Protein AF-A0AAD9BBZ6-F1 (afdb_monomer_lite)

Radius of gyration: 18.35 Å; chains: 1; bounding box: 47×24×51 Å

pLDDT: mean 77.76, std 13.11, range [54.91, 91.56]

Foldseek 3Di:
DVVVVVVVVVVVVVVVVVVVVLVVVLVVCVVVADDKDAPVVDPPVPDDPPGGIFHHDPDDDPVNVVSCCVPDGPCVCVVVVVVVVD

Structure (mmCIF, N/CA/C/O backbone):
data_AF-A0AAD9BBZ6-F1
#
_entry.id   AF-A0AAD9BBZ6-F1
#
loop_
_atom_site.group_PDB
_atom_site.id
_atom_site.type_symbol
_atom_site.label_atom_id
_atom_site.label_alt_id
_atom_site.label_comp_id
_atom_site.label_asym_id
_atom_site.label_entity_id
_atom_site.label_seq_id
_atom_site.pdbx_PDB_ins_code
_atom_site.Cartn_x
_atom_site.Cartn_y
_atom_site.Cartn_z
_atom_site.occupancy
_atom_site.B_iso_or_equiv
_atom_site.auth_seq_id
_atom_site.auth_comp_id
_atom_site.auth_asym_id
_atom_site.auth_atom_id
_atom_site.pdbx_PDB_model_num
ATOM 1 N N . MET A 1 1 ? 28.124 -1.003 -37.470 1.00 54.91 1 MET A N 1
ATOM 2 C CA . MET A 1 1 ? 27.799 -2.108 -36.536 1.00 54.91 1 MET A CA 1
ATOM 3 C C . MET A 1 1 ? 28.240 -1.831 -35.092 1.00 54.91 1 MET A C 1
ATOM 5 O O . MET A 1 1 ? 27.446 -2.091 -34.201 1.00 54.91 1 MET A O 1
ATOM 9 N N . ALA A 1 2 ? 29.426 -1.261 -34.826 1.00 56.41 2 ALA A N 1
ATOM 10 C CA . ALA A 1 2 ? 29.887 -0.960 -33.456 1.00 56.41 2 ALA A CA 1
ATOM 11 C C . ALA A 1 2 ? 29.109 0.167 -32.730 1.00 56.41 2 ALA A C 1
ATOM 13 O O . ALA A 1 2 ? 28.884 0.095 -31.525 1.00 56.41 2 ALA A O 1
ATOM 14 N N . THR A 1 3 ? 28.628 1.176 -33.462 1.00 59.59 3 THR A N 1
ATOM 15 C CA . THR A 1 3 ? 27.902 2.335 -32.903 1.00 59.59 3 THR A CA 1
ATOM 16 C C . THR A 1 3 ? 26.532 1.976 -32.316 1.00 59.59 3 THR A C 1
ATOM 18 O O . THR A 1 3 ? 26.117 2.547 -31.313 1.00 59.59 3 THR A O 1
ATOM 21 N N . THR A 1 4 ? 25.850 0.973 -32.874 1.00 60.38 4 THR A N 1
ATOM 22 C CA . THR A 1 4 ? 24.533 0.512 -32.399 1.00 60.38 4 THR A CA 1
ATOM 23 C C . THR A 1 4 ? 24.610 -0.213 -31.047 1.00 60.38 4 THR A C 1
ATOM 25 O O . THR A 1 4 ? 23.652 -0.180 -30.276 1.00 60.38 4 THR A O 1
ATOM 28 N N . MET A 1 5 ? 25.746 -0.854 -30.740 1.00 58.41 5 MET A N 1
ATOM 29 C CA . MET A 1 5 ? 25.978 -1.538 -29.459 1.00 58.41 5 MET A CA 1
ATOM 30 C C . MET A 1 5 ? 26.234 -0.536 -28.327 1.00 58.41 5 MET A C 1
ATOM 32 O O . MET A 1 5 ? 25.640 -0.663 -27.259 1.00 58.41 5 MET A O 1
ATOM 36 N N . MET A 1 6 ? 27.045 0.499 -28.574 1.00 62.06 6 MET A N 1
ATOM 37 C CA . MET A 1 6 ? 27.316 1.565 -27.597 1.00 62.06 6 MET A CA 1
ATOM 38 C C . MET A 1 6 ? 26.052 2.350 -27.229 1.00 62.06 6 MET A C 1
ATOM 40 O O . MET A 1 6 ? 25.806 2.606 -26.053 1.00 62.06 6 MET A O 1
ATOM 44 N N . ASP A 1 7 ? 25.204 2.648 -28.214 1.00 60.66 7 ASP A N 1
ATOM 45 C CA . ASP A 1 7 ? 23.942 3.364 -28.006 1.00 60.66 7 ASP A CA 1
ATOM 46 C C . ASP A 1 7 ? 22.916 2.538 -27.195 1.00 60.66 7 ASP A C 1
ATOM 48 O O . ASP A 1 7 ? 22.206 3.062 -26.333 1.00 60.66 7 ASP A O 1
ATOM 52 N N . ARG A 1 8 ? 22.878 1.209 -27.390 1.00 59.06 8 ARG A N 1
ATOM 53 C CA . ARG A 1 8 ? 22.064 0.301 -26.557 1.00 59.06 8 ARG A CA 1
ATOM 54 C C . ARG A 1 8 ? 22.580 0.213 -25.124 1.00 59.06 8 ARG A C 1
ATOM 56 O O . ARG A 1 8 ? 21.772 0.258 -24.201 1.00 59.06 8 ARG A O 1
ATOM 63 N N . ILE A 1 9 ? 23.895 0.114 -24.934 1.00 63.03 9 ILE A N 1
ATOM 64 C CA . ILE A 1 9 ? 24.509 0.039 -23.601 1.00 63.03 9 ILE A CA 1
ATOM 65 C C . ILE A 1 9 ? 24.276 1.343 -22.827 1.00 63.03 9 ILE A C 1
ATOM 67 O O . ILE A 1 9 ? 23.890 1.287 -21.662 1.00 63.03 9 ILE A O 1
ATOM 71 N N . GLY A 1 10 ? 24.409 2.503 -23.480 1.00 61.47 10 GLY A N 1
ATOM 72 C CA . GLY A 1 10 ? 24.118 3.806 -22.875 1.00 61.47 10 GLY A CA 1
ATOM 73 C C . GLY A 1 10 ? 22.670 3.925 -22.391 1.00 61.47 10 GLY A C 1
ATOM 74 O O . GLY A 1 10 ? 22.436 4.314 -21.248 1.00 61.47 10 GLY A O 1
ATOM 75 N N . ARG A 1 11 ? 21.692 3.501 -23.207 1.00 61.22 11 ARG A N 1
ATOM 76 C CA . ARG A 1 11 ? 20.272 3.482 -22.803 1.00 61.22 11 ARG A CA 1
ATOM 77 C C . ARG A 1 11 ? 19.992 2.543 -21.630 1.00 61.22 11 ARG A C 1
ATOM 79 O O . ARG A 1 11 ? 19.247 2.911 -20.726 1.00 61.22 11 ARG A O 1
ATOM 86 N N . VAL A 1 12 ? 20.588 1.351 -21.621 1.00 61.81 12 VAL A N 1
ATOM 87 C CA . VAL A 1 12 ? 20.431 0.394 -20.513 1.00 61.81 12 VAL A CA 1
ATOM 88 C C . VAL A 1 12 ? 21.046 0.947 -19.226 1.00 61.81 12 VAL A C 1
ATOM 90 O O . VAL A 1 12 ? 20.452 0.825 -18.158 1.00 61.81 12 VAL A O 1
ATOM 93 N N . PHE A 1 13 ? 22.198 1.610 -19.323 1.00 60.41 13 PHE A N 1
ATOM 94 C CA . PHE A 1 13 ? 22.867 2.209 -18.172 1.00 60.41 13 PHE A CA 1
ATOM 95 C C . PHE A 1 13 ? 22.072 3.384 -17.582 1.00 60.41 13 PHE A C 1
ATOM 97 O O . PHE A 1 13 ? 21.897 3.445 -16.366 1.00 60.41 13 PHE A O 1
ATOM 104 N N . ILE A 1 14 ? 21.507 4.254 -18.430 1.00 62.16 14 ILE A N 1
ATOM 105 C CA . ILE A 1 14 ? 20.590 5.328 -18.007 1.00 62.16 14 ILE A CA 1
ATOM 106 C C . ILE A 1 14 ? 19.344 4.738 -17.329 1.00 62.16 14 ILE A C 1
ATOM 108 O O . ILE A 1 14 ? 18.965 5.176 -16.245 1.00 62.16 14 ILE A O 1
ATOM 112 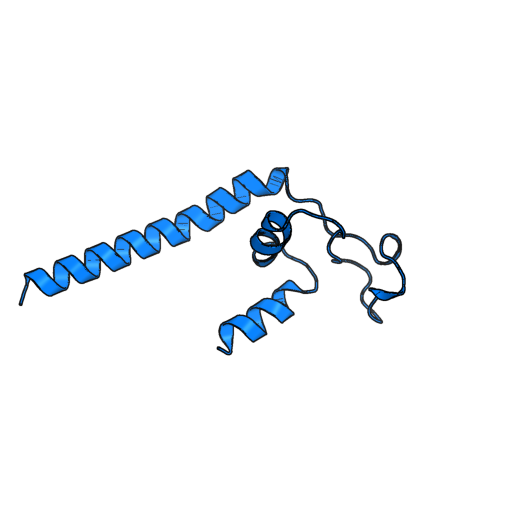N N . SER A 1 15 ? 18.747 3.692 -17.911 1.00 62.16 15 SER A N 1
ATOM 113 C CA . SER A 1 15 ? 17.589 3.005 -17.326 1.00 62.16 15 SER A CA 1
ATOM 114 C C . SER A 1 15 ? 17.898 2.401 -15.953 1.00 62.16 15 SER A C 1
ATOM 116 O O . SER A 1 15 ? 17.061 2.466 -15.058 1.00 62.16 15 SER A O 1
ATOM 118 N N . LEU A 1 16 ? 19.084 1.816 -15.765 1.00 61.47 16 LEU A N 1
ATOM 119 C CA . LEU A 1 16 ? 19.492 1.212 -14.493 1.00 61.47 16 LEU A CA 1
ATOM 120 C C . LEU A 1 16 ? 19.795 2.255 -13.416 1.00 61.47 16 LEU A C 1
ATOM 122 O O . LEU A 1 16 ? 19.444 2.041 -12.256 1.00 61.47 16 LEU A O 1
ATOM 126 N N . GLN A 1 17 ? 20.422 3.376 -13.781 1.00 64.12 17 GLN A N 1
ATOM 127 C CA . GLN A 1 17 ? 20.608 4.490 -12.850 1.00 64.12 17 GLN A CA 1
ATOM 128 C C . GLN A 1 17 ? 19.261 5.063 -12.413 1.00 64.12 17 GLN A C 1
ATOM 130 O O . GLN A 1 17 ? 19.021 5.200 -11.220 1.00 64.12 17 GLN A O 1
ATOM 135 N N . GLN A 1 18 ? 18.332 5.272 -13.346 1.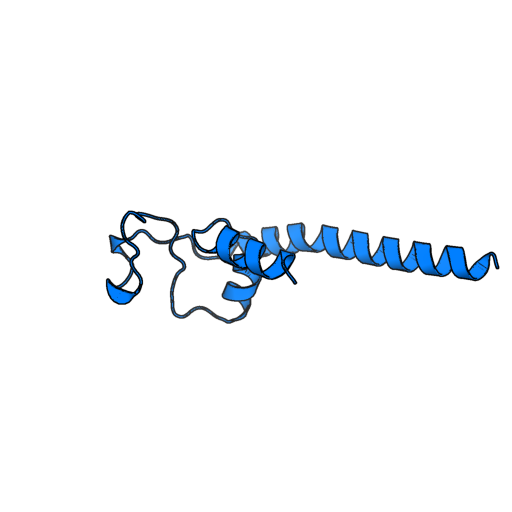00 62.81 18 GLN A N 1
ATOM 136 C CA . GLN A 1 18 ? 16.996 5.762 -13.019 1.00 62.81 18 GLN A CA 1
ATOM 137 C C . GLN A 1 18 ? 16.222 4.800 -12.099 1.00 62.81 18 GLN A C 1
ATOM 139 O O . GLN A 1 18 ? 15.527 5.250 -11.194 1.00 62.81 18 GLN A O 1
ATOM 144 N N . ILE A 1 19 ? 16.392 3.481 -12.258 1.00 65.06 19 ILE A N 1
ATOM 145 C CA . ILE A 1 19 ? 15.827 2.474 -11.341 1.00 65.06 19 ILE A CA 1
ATOM 146 C C . ILE A 1 19 ? 16.469 2.538 -9.946 1.00 65.06 19 ILE A C 1
ATOM 148 O O . ILE A 1 19 ? 15.789 2.261 -8.962 1.00 65.06 19 ILE A O 1
ATOM 152 N N . ARG A 1 20 ? 17.752 2.904 -9.830 1.00 63.53 20 ARG A N 1
ATOM 153 C CA . ARG A 1 20 ? 18.444 3.065 -8.536 1.00 63.53 20 ARG A CA 1
ATOM 154 C C . ARG A 1 20 ? 18.044 4.330 -7.782 1.00 63.53 20 ARG A C 1
ATOM 156 O O . ARG A 1 20 ? 18.011 4.303 -6.555 1.00 63.53 20 ARG A O 1
ATOM 163 N N . GLU A 1 21 ? 17.686 5.387 -8.501 1.00 64.25 21 GLU A N 1
ATOM 164 C CA . GLU A 1 21 ? 17.193 6.633 -7.905 1.00 64.25 21 GLU A CA 1
ATOM 165 C C . GLU A 1 21 ? 15.776 6.482 -7.327 1.00 64.25 21 GLU A C 1
ATOM 167 O O . GLU A 1 21 ? 15.425 7.168 -6.371 1.00 64.25 21 GLU A O 1
ATOM 172 N N . VAL A 1 22 ? 14.962 5.546 -7.836 1.00 65.81 22 VAL A N 1
ATOM 173 C CA . VAL A 1 22 ? 13.607 5.285 -7.309 1.00 65.81 22 VAL A CA 1
ATOM 174 C C . VAL A 1 22 ? 13.631 4.914 -5.814 1.00 65.81 22 VAL A C 1
ATOM 176 O O . VAL A 1 22 ? 12.928 5.569 -5.047 1.00 65.81 22 VAL A O 1
ATOM 179 N N . PRO A 1 23 ? 14.447 3.949 -5.343 1.00 62.25 23 PRO A N 1
ATOM 180 C CA . PRO A 1 23 ? 14.655 3.688 -3.919 1.00 62.25 23 PRO A CA 1
ATOM 181 C C . PRO A 1 23 ? 15.048 4.916 -3.093 1.00 62.25 23 PRO A C 1
ATOM 183 O O . PRO A 1 23 ? 14.548 5.072 -1.983 1.00 62.25 23 PRO A O 1
ATOM 186 N N . GLN A 1 24 ? 15.911 5.797 -3.612 1.00 65.56 24 GLN A N 1
ATOM 187 C CA . GLN A 1 24 ? 16.309 7.019 -2.903 1.00 65.56 24 GLN A CA 1
ATOM 188 C C . GLN A 1 24 ? 15.165 8.030 -2.828 1.00 65.56 24 GLN A C 1
ATOM 190 O O . GLN A 1 24 ? 14.884 8.541 -1.750 1.00 65.56 24 GLN A O 1
ATOM 195 N N . MET A 1 25 ? 14.437 8.254 -3.922 1.00 63.50 25 MET A N 1
ATOM 196 C CA . MET A 1 25 ? 13.238 9.096 -3.920 1.00 63.50 25 MET A CA 1
ATOM 197 C C . MET A 1 25 ? 12.155 8.560 -2.978 1.00 63.50 25 MET A C 1
ATOM 199 O O . MET A 1 25 ? 11.480 9.335 -2.305 1.00 63.50 25 MET A O 1
ATOM 203 N N . LEU A 1 26 ? 11.996 7.237 -2.906 1.00 63.59 26 LEU A N 1
ATOM 204 C CA . LEU A 1 26 ? 11.102 6.586 -1.953 1.00 63.59 26 LEU A CA 1
ATOM 205 C C . LEU A 1 26 ? 11.563 6.792 -0.514 1.00 63.59 26 LEU A C 1
ATOM 207 O O . LEU A 1 26 ? 10.719 7.000 0.347 1.00 63.59 26 LEU A O 1
ATOM 211 N N . ASN A 1 27 ? 12.870 6.761 -0.254 1.00 62.00 27 ASN A N 1
ATOM 212 C CA . ASN A 1 27 ? 13.435 6.972 1.076 1.00 62.00 27 ASN A CA 1
ATOM 213 C C . ASN A 1 27 ? 13.312 8.437 1.537 1.00 62.00 27 ASN A C 1
ATOM 215 O O . ASN A 1 27 ? 13.015 8.687 2.698 1.00 62.00 27 ASN A O 1
ATOM 219 N N . GLU A 1 28 ? 13.446 9.400 0.623 1.00 65.50 28 GLU A N 1
ATOM 220 C CA . GLU A 1 28 ? 13.185 10.826 0.882 1.00 65.50 28 GLU A CA 1
ATOM 221 C C . GLU A 1 28 ? 11.683 11.124 1.046 1.00 65.50 28 GLU A C 1
ATOM 223 O O . GLU A 1 28 ? 11.289 11.996 1.819 1.00 65.50 28 GLU A O 1
ATOM 228 N N . ALA A 1 29 ? 10.814 10.374 0.358 1.00 62.16 29 ALA A N 1
ATOM 229 C CA . ALA A 1 29 ? 9.365 10.458 0.535 1.00 62.16 29 ALA A CA 1
ATOM 230 C C . ALA A 1 29 ? 8.857 9.671 1.758 1.00 62.16 29 ALA A C 1
ATOM 232 O O . ALA A 1 29 ? 7.787 9.985 2.280 1.00 62.16 29 ALA A O 1
ATOM 233 N N . ALA A 1 30 ? 9.606 8.672 2.236 1.00 56.75 30 ALA A N 1
ATOM 234 C CA . ALA A 1 30 ? 9.276 7.833 3.386 1.00 56.75 30 ALA A CA 1
ATOM 235 C C . ALA A 1 30 ? 8.959 8.620 4.671 1.00 56.75 30 ALA A C 1
ATOM 237 O O . ALA A 1 30 ? 7.960 8.275 5.302 1.00 56.75 30 ALA A O 1
ATOM 238 N N . PRO A 1 31 ? 9.688 9.692 5.056 1.00 58.25 31 PRO A N 1
ATOM 239 C CA . PRO A 1 31 ? 9.296 10.510 6.206 1.00 58.25 31 PRO A CA 1
ATOM 240 C C . PRO A 1 31 ? 7.947 11.231 6.026 1.00 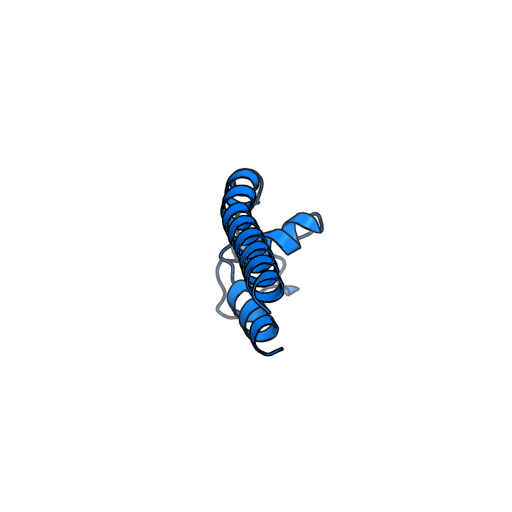58.25 31 PRO A C 1
ATOM 242 O O . PRO A 1 31 ? 7.349 11.639 7.017 1.00 58.25 31 PRO A O 1
ATOM 245 N N . SER A 1 32 ? 7.437 11.368 4.793 1.00 65.88 32 SER A N 1
ATOM 246 C CA . SER A 1 32 ? 6.133 11.978 4.488 1.00 65.88 32 SER A CA 1
ATOM 247 C C . SER A 1 32 ? 5.015 10.958 4.235 1.00 65.88 32 SER A C 1
ATOM 249 O O . SER A 1 32 ? 3.856 11.361 4.110 1.00 65.88 32 SER A O 1
ATOM 251 N N . MET A 1 33 ? 5.322 9.664 4.110 1.00 74.38 33 MET A N 1
ATOM 252 C CA . MET A 1 33 ? 4.313 8.648 3.816 1.00 74.38 33 MET A CA 1
ATOM 253 C C . MET A 1 33 ? 3.618 8.221 5.115 1.00 74.38 33 MET A C 1
ATOM 255 O O . MET A 1 33 ? 4.276 7.699 6.017 1.00 74.38 33 MET A O 1
ATOM 259 N N . PRO A 1 34 ? 2.292 8.411 5.239 1.00 80.31 34 PRO A N 1
ATOM 260 C CA . PRO A 1 34 ? 1.578 7.991 6.431 1.00 80.31 34 PRO A CA 1
ATOM 261 C C . PRO A 1 34 ? 1.682 6.473 6.635 1.00 80.31 34 PRO A C 1
ATOM 263 O O . PRO A 1 34 ? 1.695 5.679 5.685 1.00 80.31 34 PRO A O 1
ATOM 266 N N . GLY A 1 35 ? 1.776 6.080 7.906 1.00 83.69 35 GLY A N 1
ATOM 267 C CA . GLY A 1 35 ? 1.838 4.683 8.319 1.00 83.69 35 GLY A CA 1
ATOM 268 C C . GLY A 1 35 ? 0.570 3.906 7.960 1.00 83.69 35 GLY A C 1
ATOM 269 O O . GLY A 1 35 ? -0.484 4.475 7.672 1.00 83.69 35 GLY A O 1
ATOM 270 N N . THR A 1 36 ? 0.673 2.579 7.982 1.00 90.62 36 THR A N 1
ATOM 271 C CA . THR A 1 36 ? -0.487 1.706 7.789 1.00 90.62 36 THR A CA 1
ATOM 272 C C . THR A 1 36 ? -1.407 1.738 9.000 1.00 90.62 36 THR A C 1
ATOM 274 O O . THR A 1 36 ? -0.937 1.756 10.137 1.00 90.62 36 THR A O 1
ATOM 277 N N . LEU A 1 37 ? -2.703 1.642 8.742 1.00 90.31 37 LEU A N 1
ATOM 278 C CA . LEU A 1 37 ? -3.748 1.634 9.751 1.00 90.31 37 LEU A CA 1
ATOM 279 C C . LEU A 1 37 ? -4.061 0.217 10.245 1.00 90.31 37 LEU A C 1
ATOM 281 O O . LEU A 1 37 ? -3.853 -0.790 9.550 1.00 90.31 37 LEU A O 1
ATOM 285 N N . LYS A 1 38 ? -4.591 0.153 11.463 1.00 91.06 38 LYS A N 1
ATOM 286 C CA . LYS A 1 38 ? -5.221 -1.033 12.045 1.00 91.06 38 LYS A CA 1
ATOM 287 C C . LYS A 1 38 ? -6.671 -1.139 11.596 1.00 91.06 38 LYS A C 1
ATOM 289 O O . LYS A 1 38 ? -7.310 -0.148 11.260 1.00 91.06 38 LYS A O 1
ATOM 294 N N . GLU A 1 39 ? -7.219 -2.344 11.673 1.00 91.06 39 GLU A N 1
ATOM 295 C CA . GLU A 1 39 ? -8.625 -2.618 11.366 1.00 91.06 39 GLU A CA 1
ATOM 296 C C . GLU A 1 39 ? -9.590 -1.679 12.115 1.00 91.06 39 GLU A C 1
ATOM 298 O O . GLU A 1 39 ? -10.545 -1.167 11.533 1.00 91.06 39 GLU A O 1
ATOM 303 N N . SER A 1 40 ? -9.309 -1.384 13.389 1.00 89.94 40 SER A N 1
ATOM 304 C CA . SER A 1 40 ? -10.121 -0.490 14.224 1.00 89.94 40 SER A CA 1
ATOM 305 C C . SER A 1 40 ? -10.196 0.951 13.711 1.00 89.94 40 SER A C 1
ATOM 307 O O . SER A 1 40 ? -11.156 1.650 14.018 1.00 89.94 40 SER A O 1
ATOM 309 N N . GLU A 1 41 ? -9.198 1.394 12.947 1.00 88.88 41 GLU A N 1
ATOM 310 C CA . GLU A 1 41 ? -9.061 2.770 12.451 1.00 88.88 41 GLU A CA 1
ATOM 311 C C . GLU A 1 41 ? -9.715 2.959 11.075 1.00 88.88 41 GLU A C 1
ATOM 313 O O . GLU A 1 41 ? -9.842 4.081 10.587 1.00 88.88 41 GLU A O 1
ATOM 318 N N . VAL A 1 42 ? -10.147 1.865 10.444 1.00 88.81 42 VAL A N 1
ATOM 319 C CA . VAL A 1 42 ? -10.710 1.857 9.093 1.00 88.81 42 VAL A CA 1
ATOM 320 C C . VAL A 1 42 ? -12.212 1.568 9.158 1.00 88.81 42 VAL A C 1
ATOM 322 O O . VAL A 1 42 ? -12.629 0.729 9.962 1.00 88.81 42 VAL A O 1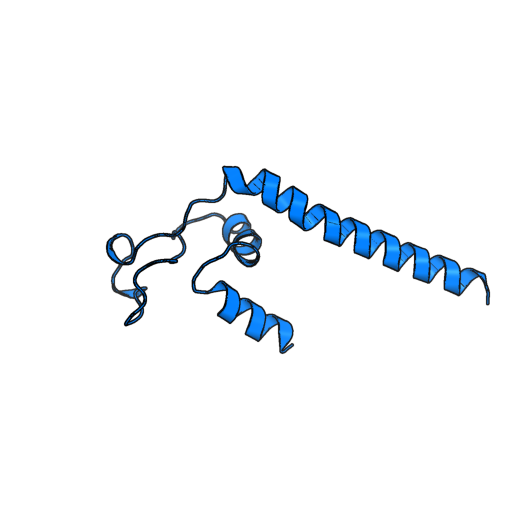
ATOM 325 N N . PRO A 1 43 ? -13.060 2.215 8.333 1.00 90.75 43 PRO A N 1
ATOM 326 C CA . PRO A 1 43 ? -14.483 1.894 8.259 1.00 90.75 43 PRO A CA 1
ATOM 327 C C . PRO A 1 43 ? -14.724 0.418 7.931 1.00 90.75 43 PRO A C 1
ATOM 329 O O . PRO A 1 43 ? -14.000 -0.171 7.131 1.00 90.75 43 PRO A O 1
ATOM 332 N N . THR A 1 44 ? -15.780 -0.166 8.498 1.00 87.69 44 THR A N 1
ATOM 333 C CA . THR A 1 44 ? -16.109 -1.597 8.348 1.00 87.69 44 THR A CA 1
ATOM 334 C C . THR A 1 44 ? -16.241 -2.059 6.903 1.00 87.69 44 THR A C 1
ATOM 336 O O . THR A 1 44 ? -15.924 -3.204 6.610 1.00 87.69 44 THR A O 1
ATOM 339 N N . TYR A 1 45 ? -16.641 -1.166 5.998 1.00 88.75 45 TYR A N 1
ATOM 340 C CA . TYR A 1 45 ? -16.767 -1.450 4.570 1.00 88.75 45 TYR A CA 1
ATOM 341 C C . TYR A 1 45 ? -15.447 -1.855 3.892 1.00 88.75 45 TYR A C 1
ATOM 343 O O . TYR A 1 45 ? -15.460 -2.642 2.955 1.00 88.75 45 TYR A O 1
ATOM 351 N N . PHE A 1 46 ? -14.310 -1.337 4.364 1.00 85.50 46 PHE A N 1
ATOM 352 C CA . PHE A 1 46 ? -12.990 -1.650 3.803 1.00 85.50 46 PHE A CA 1
ATOM 353 C C . PHE A 1 46 ? -12.271 -2.771 4.561 1.00 85.50 46 PHE A C 1
ATOM 355 O O . PHE A 1 46 ? -11.125 -3.076 4.241 1.00 85.50 46 PHE A O 1
ATOM 362 N N . ARG A 1 47 ? -12.896 -3.345 5.597 1.00 90.38 47 ARG A N 1
ATOM 363 C CA . ARG A 1 47 ? -12.276 -4.392 6.411 1.00 90.38 47 ARG A CA 1
ATOM 364 C C . ARG A 1 47 ? -12.440 -5.737 5.735 1.00 90.38 47 ARG A C 1
ATOM 366 O O . ARG A 1 47 ? -13.549 -6.142 5.393 1.00 90.38 47 ARG A O 1
ATOM 373 N N . GLU A 1 48 ? -11.337 -6.456 5.631 1.00 88.88 48 GLU A N 1
ATOM 374 C CA . GLU A 1 48 ? -11.339 -7.837 5.181 1.00 88.88 48 GLU A CA 1
ATOM 375 C C . GLU A 1 48 ? -11.262 -8.786 6.372 1.00 88.88 48 GLU A C 1
ATOM 377 O O . GLU A 1 48 ? -10.613 -8.524 7.390 1.00 88.88 48 GLU A O 1
ATOM 382 N N . ARG A 1 49 ? -11.943 -9.926 6.250 1.00 87.44 49 ARG A N 1
ATOM 383 C CA . ARG A 1 49 ? -11.967 -10.935 7.308 1.00 87.44 49 ARG A CA 1
ATOM 384 C C . ARG A 1 49 ? -10.546 -11.451 7.548 1.00 87.44 49 ARG A C 1
ATOM 386 O O . ARG A 1 49 ? -9.871 -11.838 6.602 1.00 87.44 49 ARG A O 1
ATOM 393 N N . TYR A 1 50 ? -10.137 -11.505 8.817 1.00 88.25 50 TYR A N 1
ATOM 394 C CA . TYR A 1 50 ? -8.799 -11.925 9.270 1.00 88.25 50 TYR A CA 1
ATOM 395 C C . TYR A 1 50 ? -7.657 -10.940 8.979 1.00 88.25 50 TYR A C 1
ATOM 397 O O . TYR A 1 50 ? -6.504 -11.238 9.292 1.00 88.25 50 TYR A O 1
ATOM 405 N N . VAL A 1 51 ? -7.957 -9.755 8.445 1.00 89.88 51 VAL A N 1
ATOM 406 C CA . VAL A 1 51 ? -6.963 -8.713 8.192 1.00 89.88 51 VAL A CA 1
ATOM 407 C C . VAL A 1 51 ? -7.015 -7.678 9.312 1.00 89.88 51 VAL A C 1
ATOM 409 O O . VAL A 1 51 ? -7.892 -6.819 9.352 1.00 89.88 51 VAL A O 1
ATOM 412 N N . SER A 1 52 ? -6.053 -7.753 10.231 1.00 89.44 52 SER A N 1
ATOM 413 C CA . SER A 1 52 ? -6.059 -6.931 11.452 1.00 89.44 52 SER A CA 1
ATOM 414 C C . SER A 1 52 ? -5.252 -5.628 11.347 1.00 89.44 52 SER A C 1
ATOM 416 O O . SER A 1 52 ? -5.523 -4.669 12.072 1.00 89.44 52 SER A O 1
ATOM 418 N N . THR A 1 53 ? -4.252 -5.560 10.466 1.00 91.19 53 THR A N 1
ATOM 419 C CA . THR A 1 53 ? -3.371 -4.390 10.270 1.00 91.19 53 THR A CA 1
ATOM 420 C C . THR A 1 53 ? -2.937 -4.287 8.814 1.00 91.19 53 THR A C 1
ATOM 422 O O . THR A 1 53 ? -3.202 -5.201 8.041 1.00 91.19 53 THR A O 1
ATOM 425 N N . GLY A 1 54 ? -2.275 -3.190 8.430 1.00 89.56 54 GLY A N 1
ATOM 426 C CA . GLY A 1 54 ? -1.709 -3.040 7.084 1.00 89.56 54 GLY A CA 1
ATOM 427 C C . GLY A 1 54 ? -2.643 -2.353 6.086 1.00 89.56 54 GLY A C 1
ATOM 428 O O . GLY A 1 54 ? -2.385 -2.391 4.881 1.00 89.56 54 GLY A O 1
ATOM 429 N N . TYR A 1 55 ? -3.712 -1.718 6.570 1.00 91.56 55 TYR A N 1
ATOM 430 C CA . TYR A 1 55 ? -4.624 -0.946 5.733 1.00 91.56 55 TYR A CA 1
ATO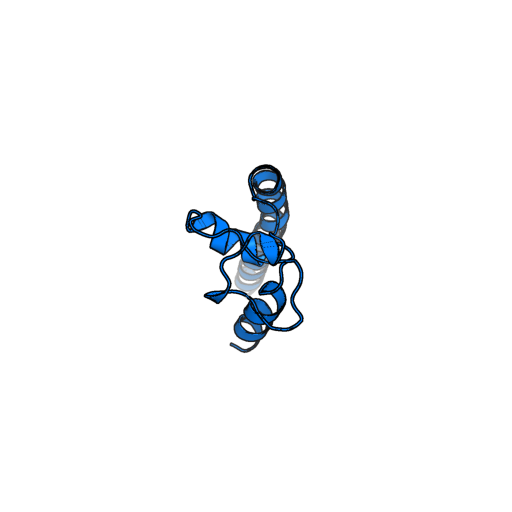M 431 C C . TYR A 1 55 ? -4.002 0.388 5.323 1.00 91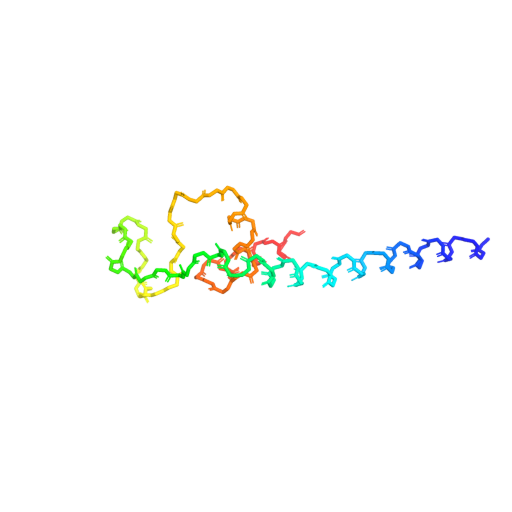.56 55 TYR A C 1
ATOM 433 O O . TYR A 1 55 ? -3.226 0.990 6.067 1.00 91.56 55 TYR A O 1
ATOM 441 N N . ARG A 1 56 ? -4.370 0.879 4.139 1.00 91.44 56 ARG A N 1
ATOM 442 C CA . ARG A 1 56 ? -3.925 2.192 3.666 1.00 91.44 56 ARG A CA 1
ATOM 443 C C . ARG A 1 56 ? -4.839 3.302 4.202 1.00 91.44 56 ARG A C 1
ATOM 445 O O . ARG A 1 56 ? -6.057 3.126 4.169 1.00 91.44 56 ARG A O 1
ATOM 452 N N . PRO A 1 57 ? -4.296 4.449 4.640 1.00 89.88 57 PRO A N 1
ATOM 453 C CA . PRO A 1 57 ? -5.087 5.645 4.891 1.00 89.88 57 PRO A CA 1
ATOM 454 C C . PRO A 1 57 ? -5.887 6.074 3.658 1.00 89.88 57 PRO A C 1
ATOM 456 O O . PRO A 1 57 ? -5.404 6.073 2.523 1.00 89.88 57 PRO A O 1
ATOM 459 N N . LEU A 1 58 ? -7.137 6.453 3.910 1.00 88.19 58 LEU A N 1
ATOM 460 C CA . LEU A 1 58 ? -8.055 6.982 2.908 1.00 88.19 58 LEU A CA 1
ATOM 461 C C . LEU A 1 58 ? -7.815 8.491 2.708 1.00 88.19 58 LEU A C 1
ATOM 463 O O . LEU A 1 58 ? -7.182 9.145 3.541 1.00 88.19 58 LEU A O 1
ATOM 467 N N . ASN A 1 59 ? -8.340 9.042 1.609 1.00 87.31 59 ASN A N 1
ATOM 468 C CA . ASN A 1 59 ? -8.322 10.479 1.295 1.00 87.31 59 ASN A CA 1
ATOM 469 C C . ASN A 1 59 ? -6.918 11.095 1.170 1.00 87.31 59 ASN A C 1
ATOM 471 O O . ASN A 1 59 ? -6.685 12.227 1.588 1.00 87.31 59 ASN A O 1
ATOM 475 N N . GLN A 1 60 ? -5.977 10.347 0.594 1.00 87.75 60 GLN A N 1
ATOM 476 C CA . GLN A 1 60 ? -4.627 10.837 0.319 1.00 87.75 60 GLN A CA 1
ATOM 477 C C . GLN A 1 60 ? -4.495 11.352 -1.121 1.00 87.75 60 GLN A C 1
ATOM 479 O O . GLN A 1 60 ? -5.305 11.047 -1.995 1.00 87.75 60 GLN A O 1
ATOM 484 N N . ASN A 1 61 ? -3.441 12.124 -1.389 1.00 87.69 61 ASN A N 1
ATOM 485 C CA . ASN A 1 61 ? -3.123 12.577 -2.744 1.00 87.69 61 ASN A CA 1
ATOM 486 C C . ASN A 1 61 ? -2.767 11.399 -3.668 1.00 87.69 61 ASN A C 1
ATOM 488 O O . ASN A 1 61 ? -2.217 10.396 -3.228 1.00 87.69 61 ASN A O 1
ATOM 492 N N . TRP A 1 62 ? -2.961 11.540 -4.982 1.00 85.31 62 TRP A N 1
ATOM 493 C CA . TRP A 1 62 ? -2.614 10.490 -5.959 1.00 85.31 62 TRP A CA 1
ATOM 494 C C . TRP A 1 62 ? -1.148 10.021 -5.867 1.00 85.31 62 TRP A C 1
ATOM 496 O O . TRP A 1 62 ? -0.861 8.838 -6.046 1.00 85.31 62 TRP A O 1
ATOM 506 N N . ARG A 1 63 ? -0.225 10.938 -5.527 1.00 83.94 63 ARG A N 1
ATOM 507 C CA . ARG A 1 63 ? 1.203 10.638 -5.319 1.00 83.94 63 ARG A CA 1
ATOM 508 C C . ARG A 1 63 ? 1.408 9.593 -4.228 1.00 83.94 63 ARG A C 1
ATOM 510 O O . ARG A 1 63 ? 2.247 8.718 -4.394 1.00 83.94 63 ARG A O 1
ATOM 517 N N . TYR A 1 64 ? 0.617 9.655 -3.157 1.00 86.75 64 TYR A N 1
ATOM 518 C CA . TYR A 1 64 ? 0.648 8.656 -2.093 1.00 86.75 64 TYR A CA 1
ATOM 519 C C . TYR A 1 64 ? 0.320 7.269 -2.648 1.00 86.75 64 TYR A C 1
ATOM 521 O O . TYR A 1 64 ? 1.063 6.328 -2.404 1.00 86.75 64 TYR A O 1
ATOM 529 N N . TYR A 1 65 ? -0.738 7.133 -3.450 1.00 86.50 65 TYR A N 1
ATOM 530 C CA . TYR A 1 65 ? -1.124 5.828 -3.990 1.00 86.50 65 TYR A CA 1
ATOM 531 C C . TYR A 1 65 ? -0.066 5.248 -4.932 1.00 86.50 65 TYR A C 1
ATOM 533 O O . TYR A 1 65 ? 0.211 4.052 -4.861 1.00 86.50 65 TYR A O 1
ATOM 541 N N . PHE A 1 66 ? 0.579 6.087 -5.744 1.00 85.38 66 PHE A N 1
ATOM 542 C CA . PHE A 1 66 ? 1.696 5.657 -6.583 1.00 85.38 66 PHE A CA 1
ATOM 543 C C . PHE A 1 66 ? 2.910 5.213 -5.754 1.00 85.38 66 PHE A C 1
ATOM 545 O O . PHE A 1 66 ? 3.450 4.134 -5.976 1.00 85.38 66 PHE A O 1
ATOM 552 N N . LEU A 1 67 ? 3.315 6.008 -4.760 1.00 84.19 67 LEU A N 1
ATOM 553 C CA . LEU A 1 67 ? 4.448 5.672 -3.893 1.00 84.19 67 LEU A CA 1
ATOM 554 C C . LEU A 1 67 ? 4.146 4.461 -2.993 1.00 84.19 67 LEU A C 1
ATOM 556 O O . LEU A 1 67 ? 5.049 3.684 -2.693 1.00 84.19 67 LEU A O 1
ATOM 560 N N . SER A 1 68 ? 2.876 4.248 -2.622 1.00 87.94 68 SER A N 1
ATOM 561 C CA . SER A 1 68 ? 2.441 3.114 -1.795 1.00 87.94 68 SER A CA 1
ATOM 562 C C . SER A 1 68 ? 2.730 1.761 -2.445 1.00 87.94 68 SER A C 1
ATOM 564 O O . SER A 1 68 ? 2.956 0.794 -1.730 1.00 87.94 68 SER A O 1
ATOM 566 N N . LEU A 1 69 ? 2.860 1.702 -3.779 1.00 87.19 69 LEU A N 1
ATOM 567 C CA . LEU A 1 69 ? 3.279 0.494 -4.500 1.00 87.19 69 LEU A CA 1
ATOM 568 C C . LEU A 1 69 ? 4.609 -0.073 -3.990 1.00 87.19 69 LEU A C 1
ATOM 570 O O . LEU A 1 69 ? 4.834 -1.278 -4.063 1.00 87.19 69 LEU A O 1
ATOM 574 N N . PHE A 1 70 ? 5.476 0.779 -3.452 1.00 85.75 70 PHE A N 1
ATOM 575 C CA . PHE A 1 70 ? 6.779 0.394 -2.925 1.00 85.75 70 PHE A CA 1
ATOM 576 C C . PHE A 1 70 ? 6.819 0.352 -1.387 1.00 85.75 70 PHE A C 1
ATOM 578 O O . PHE A 1 70 ? 7.854 0.036 -0.804 1.00 85.75 70 PHE A O 1
ATOM 585 N N . GLN A 1 71 ? 5.701 0.643 -0.715 1.00 84.12 71 GLN A N 1
ATOM 586 C CA . GLN A 1 71 ? 5.533 0.503 0.731 1.00 84.12 71 GLN A CA 1
ATOM 587 C C . GLN A 1 71 ? 4.913 -0.864 1.050 1.00 84.12 71 GLN A C 1
ATOM 589 O O . GLN A 1 71 ? 4.081 -1.378 0.305 1.00 84.12 71 GLN A O 1
ATOM 594 N N . ARG A 1 72 ? 5.281 -1.460 2.189 1.00 84.69 72 ARG A N 1
ATOM 595 C CA . ARG A 1 72 ? 4.674 -2.713 2.660 1.00 84.69 72 ARG A CA 1
ATOM 596 C C . ARG A 1 72 ? 3.293 -2.449 3.272 1.00 84.69 72 ARG A C 1
ATOM 598 O O . ARG A 1 72 ? 3.201 -1.841 4.334 1.00 84.69 72 ARG A O 1
ATOM 605 N N . HIS A 1 73 ? 2.243 -2.948 2.631 1.00 89.94 73 HIS A N 1
ATOM 606 C CA . HIS A 1 73 ? 0.857 -2.952 3.106 1.00 89.94 73 HIS A CA 1
ATOM 607 C C . HIS A 1 73 ? 0.103 -4.169 2.533 1.00 89.94 73 HIS A C 1
ATOM 609 O O . HIS A 1 73 ? 0.659 -4.931 1.741 1.00 89.94 73 HIS A O 1
ATOM 615 N N . ASN A 1 74 ? -1.164 -4.365 2.903 1.00 90.25 74 ASN A N 1
ATOM 616 C CA . ASN A 1 74 ? -1.913 -5.576 2.521 1.00 90.25 74 ASN A CA 1
ATOM 617 C C . ASN A 1 74 ? -2.072 -5.724 1.005 1.00 90.25 74 ASN A C 1
ATOM 619 O O . ASN A 1 74 ? -1.841 -6.790 0.446 1.00 90.25 74 ASN A O 1
ATOM 623 N N . GLU A 1 75 ? -2.350 -4.614 0.324 1.00 89.12 75 GLU A N 1
ATOM 624 C CA . GLU A 1 75 ? -2.526 -4.612 -1.131 1.00 89.12 75 GLU A CA 1
ATOM 625 C C . GLU A 1 75 ? -1.224 -4.690 -1.942 1.00 89.12 75 GLU A C 1
ATOM 627 O O . GLU A 1 75 ? -1.286 -4.743 -3.166 1.00 89.12 75 GLU A O 1
ATOM 632 N N . THR A 1 76 ? -0.036 -4.665 -1.323 1.00 89.31 76 THR A N 1
ATOM 633 C CA . THR A 1 76 ? 1.223 -4.571 -2.084 1.00 89.31 76 THR A CA 1
ATOM 634 C C . THR A 1 76 ? 1.371 -5.792 -2.989 1.00 89.31 76 THR A C 1
ATOM 636 O O . THR A 1 76 ? 1.520 -5.657 -4.200 1.00 89.31 76 THR A O 1
ATOM 639 N N . ILE A 1 77 ? 1.238 -6.998 -2.433 1.00 87.12 77 ILE A N 1
ATOM 640 C CA . ILE A 1 77 ? 1.361 -8.245 -3.203 1.00 87.12 77 ILE A CA 1
ATOM 641 C C . ILE A 1 77 ? 0.238 -8.360 -4.239 1.00 87.12 77 ILE A C 1
ATOM 643 O O . ILE A 1 77 ? 0.503 -8.744 -5.379 1.00 87.12 77 ILE A O 1
ATOM 647 N N . ASN A 1 78 ? -0.993 -7.980 -3.884 1.00 90.06 78 ASN A N 1
ATOM 648 C CA . ASN A 1 78 ? -2.122 -7.977 -4.818 1.00 90.06 78 ASN A CA 1
ATOM 649 C C . ASN A 1 78 ? -1.812 -7.126 -6.052 1.00 90.06 78 ASN A C 1
ATOM 651 O O . ASN A 1 78 ? -1.965 -7.594 -7.178 1.00 90.06 78 ASN A O 1
ATOM 655 N N . VAL A 1 79 ? -1.298 -5.910 -5.859 1.00 89.94 79 VAL A N 1
ATOM 656 C CA . VAL A 1 79 ? -0.964 -5.029 -6.980 1.00 89.94 79 VAL A CA 1
ATOM 657 C C . VAL A 1 79 ? 0.213 -5.575 -7.791 1.00 89.94 79 VAL A C 1
ATOM 659 O O . VAL A 1 79 ? 0.112 -5.670 -9.011 1.00 89.94 79 VAL A O 1
ATOM 662 N N . TRP A 1 80 ? 1.306 -5.995 -7.147 1.00 91.12 80 TRP A N 1
ATOM 663 C CA . TRP A 1 80 ? 2.487 -6.506 -7.858 1.00 91.12 80 TRP A CA 1
ATOM 664 C C . TRP A 1 80 ? 2.208 -7.785 -8.649 1.00 91.12 80 TRP A C 1
ATOM 666 O O . TRP A 1 80 ? 2.690 -7.923 -9.768 1.00 91.12 80 TRP A O 1
ATOM 676 N N . THR A 1 81 ? 1.404 -8.705 -8.115 1.00 91.50 81 THR A N 1
ATOM 677 C CA . THR A 1 81 ? 1.030 -9.932 -8.838 1.00 91.50 81 THR A CA 1
ATOM 678 C C . THR A 1 81 ? 0.207 -9.641 -10.091 1.00 91.50 81 THR A C 1
ATOM 680 O O . THR A 1 81 ? 0.378 -10.326 -11.095 1.00 91.50 81 THR A O 1
ATOM 683 N N . HIS A 1 82 ? -0.641 -8.610 -10.073 1.00 88.94 82 HIS A N 1
ATOM 684 C CA . HIS A 1 82 ? -1.383 -8.180 -11.259 1.00 88.94 82 HIS A CA 1
ATOM 685 C C . HIS A 1 82 ? -0.490 -7.418 -12.246 1.00 88.94 82 HIS A C 1
ATOM 687 O O . HIS A 1 82 ? -0.600 -7.646 -13.447 1.00 88.94 82 HIS A O 1
ATOM 693 N N . LEU A 1 83 ? 0.419 -6.566 -11.758 1.00 87.56 83 LEU A N 1
ATOM 694 C CA . LEU A 1 83 ? 1.355 -5.811 -12.599 1.00 87.56 83 LEU A CA 1
ATOM 695 C C . LEU A 1 83 ? 2.362 -6.711 -13.322 1.00 87.56 83 LEU A C 1
ATOM 697 O O . LEU A 1 83 ? 2.630 -6.483 -14.490 1.00 87.56 83 LEU A O 1
ATOM 701 N N . LEU A 1 84 ? 2.904 -7.727 -12.644 1.00 87.06 84 LEU A N 1
ATOM 702 C CA . LEU A 1 84 ? 3.880 -8.663 -13.221 1.00 87.06 84 LEU A CA 1
ATOM 703 C C . LEU A 1 84 ? 3.249 -9.714 -14.142 1.00 87.06 84 LEU A C 1
ATOM 705 O O . LEU A 1 84 ? 3.965 -10.427 -14.839 1.00 87.06 84 LEU A O 1
ATOM 709 N N . ARG A 1 85 ? 1.922 -9.871 -14.090 1.00 80.50 85 ARG A N 1
ATOM 710 C CA . ARG A 1 85 ? 1.182 -10.795 -14.955 1.00 80.50 85 ARG A CA 1
ATOM 711 C C . ARG A 1 85 ? 0.924 -10.213 -16.351 1.00 80.50 85 ARG A C 1
ATOM 713 O O . ARG A 1 85 ? 0.655 -10.991 -17.266 1.00 80.50 85 ARG A O 1
ATOM 720 N N . PHE A 1 86 ? 0.959 -8.890 -16.491 1.00 56.78 86 PHE A N 1
ATOM 721 C CA . PHE A 1 86 ? 0.921 -8.195 -17.779 1.00 56.78 86 PHE A CA 1
ATOM 722 C C . PHE A 1 86 ? 2.308 -8.161 -18.422 1.00 56.78 86 PHE A C 1
ATOM 724 O O . PHE A 1 86 ? 2.352 -8.241 -19.670 1.00 56.78 86 PHE A O 1
#

Organism: Dissostichus eleginoides (NCBI:txid100907)

Secondary structure (DSSP, 8-state):
-HHHHHHHHHHHHHHHHHHHHHHHHHHHHGGGSPPPEEGGGS-GGGPPTT--EEEPPSS--HHHHHHHTTS-STHHHHHHHHHTT-

Sequence (86 aa):
MATTMMDRIGRVFISLQQIREVPQMLNEAAPSMPGTLKESEVPTYFRERYVSTGYRPLNQNWRYYFLSLFQRHNETINVWTHLLRF

InterPro domains:
  IPR004254 AdipoR/Haemolysin-III-related [PTHR20855] (34-85)